Protein AF-A0A523SVN2-F1 (afdb_monomer)

Mean predicted aligned error: 8.27 Å

Foldseek 3Di:
DFDPDKDAQDKDKDKDFADPPAFQVNPPDFDAPPVVPHTWDKDWPDDDGRGMTIIITGDRIDPGPDPDD

Secondary structure (DSSP, 8-state):
----SPEEEEEEEEEEE--TTS-TT-TT---B-TTSSSBPPEEEEEEETTTEEEEEEEEEEE-TT----

Structure (mmCIF, N/CA/C/O backbone):
data_AF-A0A523SVN2-F1
#
_entry.id   AF-A0A523SVN2-F1
#
loop_
_atom_site.group_PDB
_atom_site.id
_atom_site.type_symbol
_atom_site.label_atom_id
_atom_site.label_alt_id
_atom_site.label_comp_id
_atom_site.label_asym_id
_atom_site.label_entity_id
_atom_site.label_seq_id
_atom_site.pdbx_PDB_ins_code
_atom_site.Cartn_x
_atom_site.Cartn_y
_atom_site.Cartn_z
_atom_site.occupancy
_atom_site.B_iso_or_equiv
_atom_site.auth_seq_id
_atom_site.auth_comp_id
_atom_site.auth_asym_id
_atom_site.auth_atom_id
_atom_site.pdbx_PDB_model_num
ATOM 1 N N . MET A 1 1 ? 0.145 -21.095 17.768 1.00 38.47 1 MET A N 1
ATOM 2 C CA . MET A 1 1 ? -0.296 -20.367 18.975 1.00 38.47 1 MET A CA 1
ATOM 3 C C . MET A 1 1 ? -1.248 -19.297 18.489 1.00 38.47 1 MET A C 1
ATOM 5 O O . MET A 1 1 ? -0.821 -18.460 17.708 1.00 38.47 1 MET A O 1
ATOM 9 N N . ASN A 1 2 ? -2.527 -19.396 18.844 1.00 36.38 2 ASN A N 1
ATOM 10 C CA . ASN A 1 2 ? -3.528 -18.415 18.428 1.00 36.38 2 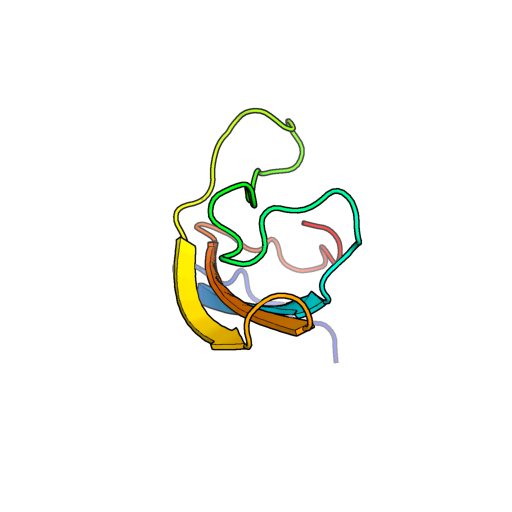ASN A CA 1
ATOM 11 C C . ASN A 1 2 ? -3.322 -17.149 19.260 1.00 36.38 2 ASN A C 1
ATOM 13 O O . ASN A 1 2 ? -3.188 -17.244 20.480 1.00 36.38 2 ASN A O 1
ATOM 17 N N . ASN A 1 3 ? -3.262 -15.988 18.613 1.00 41.59 3 ASN A N 1
ATOM 18 C CA . ASN A 1 3 ? -3.204 -14.715 19.318 1.00 41.59 3 ASN A CA 1
ATOM 19 C C . ASN A 1 3 ? -4.552 -14.493 20.028 1.00 41.59 3 ASN A C 1
ATOM 21 O O . ASN A 1 3 ? -5.573 -14.287 19.376 1.00 41.59 3 ASN A O 1
ATOM 25 N N . THR A 1 4 ? -4.576 -14.614 21.356 1.00 46.94 4 THR A N 1
ATOM 26 C CA . THR A 1 4 ? -5.789 -14.491 22.187 1.00 46.94 4 THR A CA 1
ATOM 27 C C . THR A 1 4 ? -6.050 -13.061 22.661 1.00 46.94 4 THR A C 1
ATOM 29 O O . THR A 1 4 ? -6.961 -12.847 23.457 1.00 46.94 4 THR A O 1
ATOM 32 N N . ALA A 1 5 ? -5.243 -12.089 22.228 1.00 55.16 5 ALA A N 1
ATOM 33 C CA . ALA A 1 5 ? -5.353 -10.696 22.636 1.00 55.16 5 ALA A CA 1
ATOM 34 C C . ALA A 1 5 ? -5.770 -9.819 21.450 1.00 55.16 5 ALA A C 1
ATOM 36 O O . ALA A 1 5 ? -5.115 -9.832 20.407 1.00 55.16 5 ALA A O 1
ATOM 37 N N . THR A 1 6 ? -6.841 -9.044 21.631 1.00 56.06 6 THR A N 1
ATOM 38 C CA . THR A 1 6 ? -7.205 -7.946 20.729 1.00 56.06 6 THR A CA 1
ATOM 39 C C . THR A 1 6 ? -6.045 -6.961 20.671 1.00 56.06 6 THR A C 1
ATOM 41 O O . THR A 1 6 ? -5.642 -6.420 21.703 1.00 56.06 6 THR A O 1
ATOM 44 N N . LEU A 1 7 ? -5.501 -6.739 19.477 1.00 59.53 7 LEU A N 1
ATOM 45 C CA . LEU A 1 7 ? -4.458 -5.742 19.275 1.00 59.53 7 LEU A CA 1
ATOM 46 C C . LEU A 1 7 ? -5.127 -4.409 18.938 1.00 59.53 7 LEU A C 1
ATOM 48 O O . LEU A 1 7 ? -5.886 -4.314 17.973 1.00 59.53 7 LEU A O 1
ATOM 52 N N . ILE A 1 8 ? -4.862 -3.409 19.773 1.00 57.78 8 ILE A N 1
ATOM 53 C CA . ILE A 1 8 ? -5.289 -2.016 19.610 1.00 57.78 8 ILE A CA 1
ATOM 54 C C . ILE A 1 8 ? -4.090 -1.187 19.138 1.00 57.78 8 ILE A C 1
ATOM 56 O O . ILE A 1 8 ? -2.978 -1.402 19.621 1.00 57.78 8 ILE A O 1
ATOM 60 N N . ASP A 1 9 ? -4.309 -0.268 18.192 1.00 61.12 9 ASP A N 1
ATOM 61 C CA . ASP A 1 9 ? -3.274 0.614 17.615 1.00 61.12 9 ASP A CA 1
ATOM 62 C C . ASP A 1 9 ? -2.048 -0.119 17.029 1.00 61.12 9 ASP A C 1
ATOM 64 O O . ASP A 1 9 ? -0.909 0.349 17.122 1.00 61.12 9 ASP A O 1
ATOM 68 N N . TYR A 1 10 ? -2.265 -1.279 16.405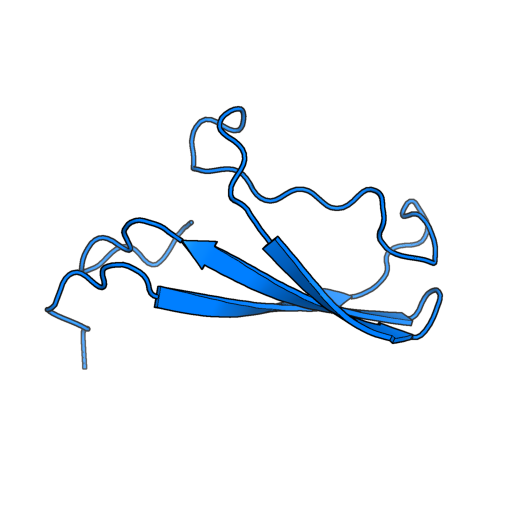 1.00 71.44 10 TYR A N 1
ATOM 69 C CA . TYR A 1 10 ? -1.181 -2.054 15.808 1.00 71.44 10 TYR A CA 1
ATOM 70 C C . TYR A 1 10 ? -0.953 -1.670 14.342 1.00 71.44 10 TYR A C 1
ATOM 72 O O . TYR A 1 10 ? -1.890 -1.385 13.596 1.00 71.44 10 TYR A O 1
ATOM 80 N N . GLN A 1 11 ? 0.313 -1.664 13.930 1.00 79.56 11 GLN A N 1
ATOM 81 C CA . GLN A 1 11 ? 0.719 -1.374 12.557 1.00 79.56 11 GLN A CA 1
ATOM 82 C C . GLN A 1 11 ? 1.089 -2.687 11.877 1.00 79.56 11 GLN A C 1
ATOM 84 O O . GLN A 1 11 ? 1.901 -3.449 12.405 1.00 79.56 11 GLN A O 1
ATOM 89 N N . ILE A 1 12 ? 0.496 -2.951 10.716 1.00 85.25 12 ILE A N 1
ATOM 90 C CA . ILE A 1 12 ? 0.818 -4.128 9.905 1.00 85.25 12 ILE A CA 1
ATOM 91 C C . ILE A 1 12 ? 1.583 -3.660 8.672 1.00 85.25 12 ILE A C 1
ATOM 93 O O . ILE A 1 12 ? 1.100 -2.794 7.944 1.00 85.25 12 ILE A O 1
ATOM 97 N N . GLY A 1 13 ? 2.762 -4.241 8.449 1.00 89.81 13 GLY A N 1
ATOM 98 C CA . GLY A 1 13 ? 3.511 -4.079 7.208 1.00 89.81 13 GLY A CA 1
ATOM 99 C C . GLY A 1 13 ? 2.967 -5.028 6.146 1.00 89.81 13 GLY A C 1
ATOM 100 O O . GLY A 1 13 ? 2.961 -6.245 6.342 1.00 89.81 13 GLY A O 1
ATOM 101 N N . VAL A 1 14 ? 2.507 -4.475 5.031 1.00 92.75 14 VAL A N 1
ATOM 102 C CA . VAL A 1 14 ? 1.962 -5.210 3.890 1.00 92.75 14 VAL A CA 1
ATOM 103 C C . VAL A 1 14 ? 2.872 -4.976 2.691 1.00 92.75 14 VAL A C 1
ATOM 105 O O . VAL A 1 14 ? 3.111 -3.834 2.299 1.00 92.75 14 VAL A O 1
ATOM 108 N N . LYS A 1 15 ? 3.373 -6.065 2.101 1.00 95.50 15 LYS A N 1
ATOM 109 C CA . LYS A 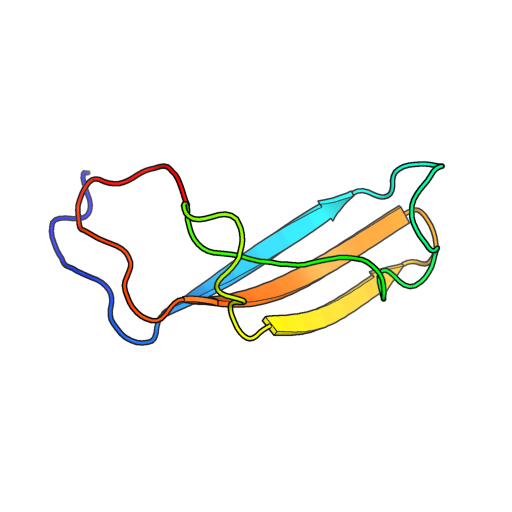1 15 ? 4.066 -6.019 0.812 1.00 95.50 15 LYS A CA 1
ATOM 110 C C . LYS A 1 15 ? 3.034 -6.105 -0.303 1.00 95.50 15 LYS A C 1
ATOM 112 O O . LYS A 1 15 ? 2.258 -7.057 -0.342 1.00 95.50 15 LYS A O 1
ATOM 117 N N . VAL A 1 16 ? 3.052 -5.126 -1.196 1.00 96.12 16 VAL A N 1
ATOM 118 C CA . VAL A 1 16 ? 2.203 -5.074 -2.386 1.00 96.12 16 VAL A CA 1
ATOM 119 C C . VAL A 1 16 ? 3.101 -5.240 -3.603 1.00 96.12 16 VAL A C 1
ATOM 121 O O . VAL A 1 16 ? 3.975 -4.409 -3.841 1.00 96.12 16 VAL A O 1
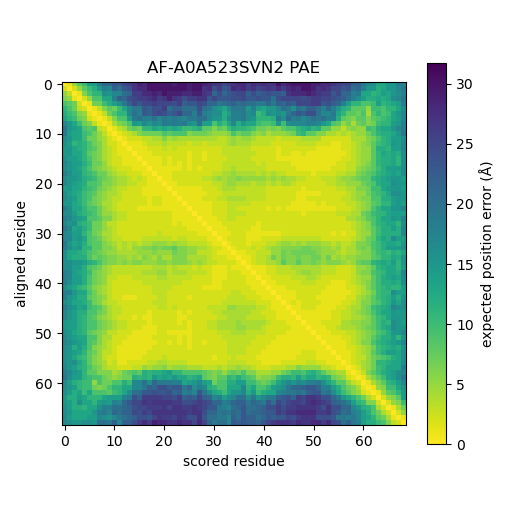ATOM 124 N N . ASP A 1 17 ? 2.916 -6.325 -4.349 1.00 97.69 17 ASP A N 1
ATOM 125 C CA . ASP A 1 17 ? 3.608 -6.533 -5.622 1.00 97.69 17 ASP A CA 1
ATOM 126 C C . ASP A 1 17 ? 2.900 -5.745 -6.733 1.00 97.69 17 ASP A C 1
ATOM 128 O O . ASP A 1 17 ? 1.675 -5.618 -6.733 1.00 97.69 17 ASP A O 1
ATOM 132 N N . TYR A 1 18 ? 3.671 -5.201 -7.672 1.00 97.50 18 TYR A N 1
ATOM 133 C CA . TYR A 1 18 ? 3.131 -4.460 -8.805 1.00 97.50 18 TYR A CA 1
ATOM 134 C C . TYR A 1 18 ? 2.331 -5.367 -9.746 1.00 97.50 18 TYR A C 1
ATOM 136 O O . TYR A 1 18 ? 2.729 -6.491 -10.062 1.00 97.50 18 TYR A O 1
ATOM 144 N N . PHE A 1 19 ? 1.231 -4.827 -10.259 1.00 96.50 19 PHE A N 1
ATOM 145 C CA . PHE A 1 19 ? 0.431 -5.418 -11.321 1.00 96.50 19 PHE A CA 1
ATOM 146 C C . PHE A 1 19 ? 0.332 -4.424 -12.492 1.00 96.50 19 PHE A C 1
ATOM 148 O O . PHE A 1 19 ? 0.245 -3.225 -12.228 1.00 96.50 19 PHE A O 1
ATOM 155 N N . PRO A 1 20 ? 0.357 -4.862 -13.770 1.00 95.19 20 PRO A N 1
ATOM 156 C CA . PRO A 1 20 ? 0.462 -3.956 -14.925 1.00 95.19 20 PRO A CA 1
ATOM 157 C C . PRO A 1 20 ? -0.590 -2.838 -14.999 1.00 95.19 20 PRO A C 1
ATOM 159 O O . PRO A 1 20 ? -0.337 -1.789 -15.584 1.00 95.19 20 PRO A O 1
ATOM 162 N N . GLU A 1 21 ? -1.764 -3.055 -14.416 1.00 96.56 21 GLU A N 1
ATOM 163 C CA . GLU A 1 21 ? -2.878 -2.111 -14.367 1.00 96.56 21 GLU A CA 1
ATOM 164 C C . GLU A 1 21 ? -2.784 -1.093 -13.214 1.00 96.56 21 GLU A C 1
ATOM 166 O O . GLU A 1 21 ? -3.612 -0.186 -13.152 1.00 96.56 21 GLU A O 1
ATOM 171 N N . MET A 1 22 ? -1.794 -1.218 -12.324 1.00 96.69 22 MET A N 1
ATOM 172 C CA . MET A 1 22 ? -1.541 -0.280 -11.224 1.00 96.69 22 MET A CA 1
ATOM 173 C C . MET A 1 22 ? -0.727 0.931 -11.681 1.00 96.69 22 MET A C 1
ATOM 175 O O . MET A 1 22 ? 0.062 0.864 -12.634 1.00 96.69 22 MET A O 1
ATOM 179 N N . GLN A 1 23 ? -0.836 2.027 -10.933 1.00 97.25 23 GLN A N 1
ATOM 180 C CA . GLN A 1 23 ? 0.097 3.139 -11.065 1.00 97.25 23 GLN A CA 1
ATOM 181 C C . GLN A 1 23 ? 1.5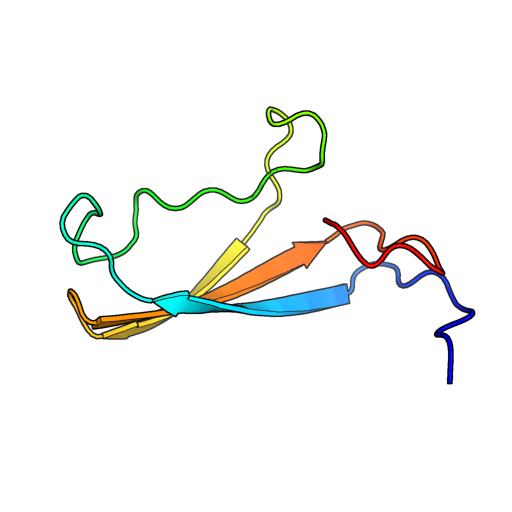02 2.735 -10.573 1.00 97.25 23 GLN A C 1
ATOM 183 O O . GLN A 1 23 ? 1.637 2.118 -9.514 1.00 97.25 23 GLN A O 1
ATOM 188 N N . PRO A 1 24 ? 2.582 3.063 -11.315 1.00 96.75 24 PRO A N 1
ATOM 189 C CA . PRO A 1 24 ? 3.943 2.647 -10.960 1.00 96.75 24 PRO A CA 1
ATOM 190 C C . PRO A 1 24 ? 4.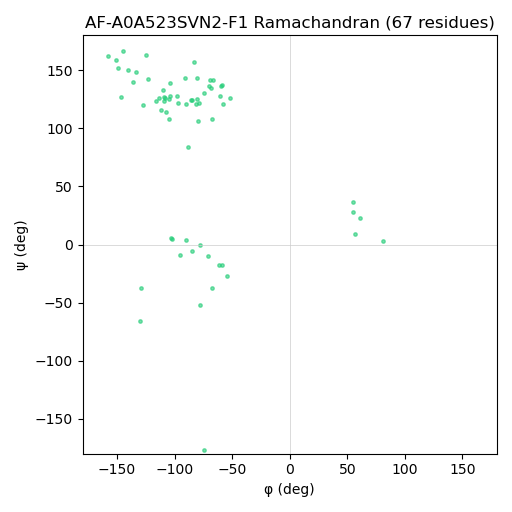463 3.159 -9.609 1.00 96.75 24 PRO A C 1
ATOM 192 O O . PRO A 1 24 ? 5.465 2.637 -9.121 1.00 96.75 24 PRO A O 1
ATOM 195 N N . ASP A 1 25 ? 3.839 4.193 -9.045 1.00 97.00 25 ASP A N 1
ATOM 196 C CA . ASP A 1 25 ? 4.157 4.804 -7.751 1.00 97.00 25 ASP A CA 1
ATOM 197 C C . ASP A 1 25 ? 3.195 4.389 -6.623 1.00 97.00 25 ASP A C 1
ATOM 199 O O . ASP A 1 25 ? 3.348 4.857 -5.495 1.00 97.00 25 ASP A O 1
ATOM 203 N N . PHE A 1 26 ? 2.265 3.465 -6.900 1.00 97.25 26 PHE A N 1
ATOM 204 C CA . PHE A 1 26 ? 1.326 2.891 -5.934 1.00 97.25 26 PHE A CA 1
ATOM 205 C C . PHE A 1 26 ? 0.385 3.926 -5.280 1.00 97.25 26 PHE A C 1
ATOM 207 O O . PHE A 1 26 ? -0.147 3.680 -4.195 1.00 97.25 26 PHE A O 1
ATOM 214 N N . ASP A 1 27 ? 0.150 5.086 -5.908 1.00 95.69 27 ASP A N 1
ATOM 215 C CA . ASP A 1 27 ? -0.746 6.129 -5.378 1.00 95.69 27 ASP A CA 1
ATOM 216 C C . ASP A 1 27 ? -2.245 5.754 -5.439 1.00 95.69 27 ASP A C 1
ATOM 218 O O . ASP A 1 27 ? -3.105 6.411 -4.833 1.00 95.69 27 ASP A O 1
ATOM 222 N N . ASP A 1 28 ? -2.557 4.662 -6.133 1.00 95.81 28 ASP A N 1
ATOM 223 C CA . ASP A 1 28 ? -3.882 4.111 -6.383 1.00 95.81 28 ASP A CA 1
ATOM 224 C C . ASP A 1 28 ? -4.286 3.003 -5.396 1.00 95.81 28 ASP A C 1
ATOM 226 O O . ASP A 1 28 ? -5.465 2.646 -5.340 1.00 95.81 28 ASP A O 1
ATOM 230 N N . ILE A 1 29 ? -3.369 2.514 -4.550 1.00 94.81 29 ILE A N 1
ATOM 231 C CA . ILE A 1 29 ? -3.681 1.483 -3.546 1.00 94.81 29 ILE A CA 1
ATOM 232 C C . ILE A 1 29 ? -4.589 2.031 -2.442 1.00 94.81 29 ILE A C 1
ATOM 234 O O . ILE A 1 29 ? -4.424 3.161 -1.980 1.00 94.81 29 ILE A O 1
ATOM 238 N N . ARG A 1 30 ? -5.545 1.231 -1.965 1.00 93.88 30 ARG A N 1
ATOM 239 C CA . ARG A 1 30 ? -6.432 1.594 -0.849 1.00 93.88 30 ARG A CA 1
ATOM 240 C C . ARG A 1 30 ? -6.565 0.421 0.111 1.00 93.88 30 ARG A C 1
ATOM 242 O O . ARG A 1 30 ? -6.693 -0.719 -0.319 1.00 93.88 30 ARG A O 1
ATOM 249 N N . PHE A 1 31 ? -6.571 0.729 1.404 1.00 91.19 31 PHE A N 1
ATOM 250 C CA . PHE A 1 31 ? -6.907 -0.219 2.460 1.00 91.19 31 PHE A CA 1
ATOM 251 C C . PHE A 1 31 ? -8.256 0.186 3.038 1.00 91.19 31 PHE A C 1
ATOM 253 O O . PHE A 1 31 ? -8.452 1.346 3.419 1.00 91.19 31 PHE A O 1
ATOM 260 N N . THR A 1 32 ? -9.181 -0.759 3.083 1.00 90.88 32 THR A N 1
ATOM 261 C CA . THR A 1 32 ? -10.496 -0.606 3.702 1.00 90.88 32 THR A CA 1
ATOM 262 C C . THR A 1 32 ? -10.685 -1.710 4.725 1.00 90.88 32 THR A C 1
ATOM 264 O O . THR A 1 32 ? -9.945 -2.691 4.722 1.00 90.88 32 THR A O 1
ATOM 267 N N . VAL A 1 33 ? -11.656 -1.538 5.612 1.00 83.00 33 VAL A N 1
ATOM 268 C CA . VAL A 1 33 ? -12.195 -2.675 6.368 1.00 83.00 33 VAL A CA 1
ATOM 269 C C . VAL A 1 33 ? -13.086 -3.530 5.450 1.00 83.00 33 VAL A C 1
ATOM 271 O O . VAL A 1 33 ? -13.233 -3.240 4.256 1.00 83.00 33 VAL A O 1
ATOM 274 N N . ASP A 1 34 ? -13.694 -4.563 6.020 1.00 82.88 34 ASP A N 1
ATOM 275 C CA . ASP A 1 34 ? -14.556 -5.545 5.354 1.00 82.88 34 ASP A CA 1
ATOM 276 C C . ASP A 1 34 ? -15.795 -4.954 4.655 1.00 82.88 34 ASP A C 1
ATOM 278 O O . ASP A 1 34 ? -16.389 -5.598 3.794 1.00 82.88 34 ASP A O 1
ATOM 282 N N . ASP A 1 35 ? -16.181 -3.723 4.993 1.00 85.38 35 ASP A N 1
ATOM 283 C CA . ASP A 1 35 ? -17.274 -2.991 4.347 1.00 85.38 35 ASP A CA 1
ATOM 284 C C . ASP A 1 35 ? -16.902 -2.371 2.985 1.00 85.38 35 ASP A C 1
ATOM 286 O O . ASP A 1 35 ? -17.741 -1.696 2.384 1.00 85.38 35 ASP A O 1
ATOM 290 N N . GLU A 1 36 ? -15.652 -2.540 2.532 1.00 82.88 36 GLU A N 1
ATOM 291 C CA . GLU A 1 36 ? -15.084 -2.018 1.276 1.00 82.88 36 GLU A CA 1
ATOM 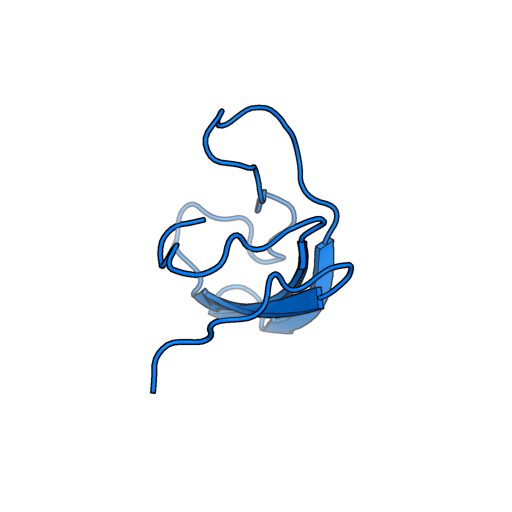292 C C . GLU A 1 36 ? -15.167 -0.483 1.111 1.00 82.88 36 GLU A C 1
ATOM 294 O O . GLU A 1 36 ? -14.871 0.064 0.046 1.00 82.88 36 GLU A O 1
ATOM 299 N N . THR A 1 37 ? -15.559 0.250 2.155 1.00 88.62 37 THR A N 1
ATOM 300 C CA . THR A 1 37 ? -15.891 1.682 2.078 1.00 88.62 37 THR A CA 1
ATOM 301 C C . THR A 1 37 ? -15.169 2.511 3.130 1.00 88.62 37 THR A C 1
ATOM 303 O O . THR A 1 37 ? -14.722 3.627 2.844 1.00 88.62 37 THR A O 1
ATOM 306 N N . THR A 1 38 ? -14.998 1.985 4.339 1.00 87.69 38 THR A N 1
ATOM 307 C CA . THR A 1 38 ? -14.308 2.659 5.432 1.00 87.69 38 THR A CA 1
ATOM 308 C C . THR A 1 38 ? -12.802 2.520 5.248 1.00 87.69 38 THR A C 1
ATOM 310 O O . THR A 1 38 ? -12.216 1.459 5.458 1.00 87.69 38 THR A O 1
ATOM 313 N N . SER A 1 39 ? -12.163 3.623 4.854 1.00 90.62 39 SER A N 1
ATOM 314 C CA . SER A 1 39 ? -10.721 3.680 4.610 1.00 90.62 39 SER A CA 1
ATOM 315 C C . SER A 1 39 ? -9.897 3.580 5.897 1.00 90.62 39 SER A C 1
ATOM 317 O O . SER A 1 39 ? -10.178 4.256 6.890 1.00 90.62 39 SER A O 1
ATOM 319 N N . ILE A 1 40 ? -8.832 2.779 5.846 1.00 89.00 40 ILE A N 1
ATOM 320 C CA . ILE A 1 40 ? -7.840 2.644 6.909 1.00 89.00 40 ILE A CA 1
ATOM 321 C C . ILE A 1 40 ? -6.631 3.535 6.577 1.00 89.00 40 ILE A C 1
ATOM 323 O O . ILE A 1 40 ? -6.068 3.416 5.486 1.00 89.00 40 ILE A O 1
ATOM 327 N N . PRO A 1 41 ? -6.188 4.415 7.496 1.00 91.06 41 PRO A N 1
ATOM 328 C CA . PRO A 1 41 ? -4.982 5.208 7.293 1.00 91.06 41 PRO A CA 1
ATOM 329 C C . PRO A 1 41 ? -3.744 4.328 7.088 1.00 91.06 41 PRO A C 1
ATOM 331 O O . PRO A 1 41 ? -3.515 3.377 7.839 1.00 91.06 41 PRO A O 1
ATOM 334 N N . TYR A 1 42 ? -2.913 4.688 6.116 1.00 93.19 42 TYR A N 1
ATOM 335 C CA . TYR A 1 42 ? -1.668 3.993 5.802 1.00 93.19 42 TYR A CA 1
ATOM 336 C C . TYR A 1 42 ? -0.583 4.980 5.356 1.00 93.19 42 TYR A C 1
ATOM 338 O O . TYR A 1 42 ? -0.873 6.141 5.054 1.00 93.19 42 TYR A O 1
ATOM 346 N N . TRP A 1 43 ? 0.666 4.523 5.306 1.00 94.75 43 TRP A N 1
ATOM 347 C CA . TRP A 1 43 ? 1.757 5.223 4.626 1.00 94.75 43 TRP A CA 1
ATOM 348 C C . TRP A 1 43 ? 2.660 4.227 3.902 1.00 94.75 43 TRP A C 1
ATOM 350 O O . TRP A 1 43 ? 2.805 3.083 4.331 1.00 94.75 43 TRP A O 1
ATOM 360 N N . LEU A 1 44 ? 3.268 4.672 2.802 1.00 95.56 44 LEU A N 1
ATOM 361 C CA . LEU A 1 44 ? 4.322 3.923 2.126 1.00 95.56 44 LEU A CA 1
ATOM 362 C C . LEU A 1 44 ? 5.640 4.146 2.871 1.00 95.56 44 LEU A C 1
ATOM 364 O O . LEU A 1 44 ? 6.043 5.289 3.086 1.00 95.56 44 LEU A O 1
ATOM 368 N N . GLU A 1 45 ? 6.292 3.064 3.283 1.00 95.94 45 GLU A N 1
ATOM 369 C CA . GLU A 1 45 ? 7.658 3.105 3.811 1.00 95.94 45 GLU A CA 1
ATOM 370 C C . GLU A 1 45 ? 8.666 3.229 2.673 1.00 95.94 45 GLU A C 1
ATOM 372 O O . GLU A 1 45 ? 9.491 4.141 2.664 1.00 95.94 45 GLU A O 1
ATOM 377 N N . GLU A 1 46 ? 8.559 2.336 1.693 1.00 96.75 46 GLU A N 1
ATOM 378 C CA . GLU A 1 46 ? 9.387 2.320 0.496 1.00 96.75 46 GLU A CA 1
ATOM 379 C C . GLU A 1 46 ? 8.622 1.723 -0.684 1.00 96.75 46 GLU A C 1
ATOM 381 O O . GLU A 1 46 ? 7.649 0.983 -0.514 1.00 96.75 46 GLU A O 1
ATOM 386 N N . TYR A 1 47 ? 9.072 2.047 -1.893 1.00 97.50 47 TYR A N 1
ATOM 387 C CA . TYR A 1 47 ? 8.633 1.375 -3.106 1.00 97.50 47 TYR A CA 1
ATOM 388 C C . TYR A 1 47 ? 9.743 1.371 -4.154 1.00 97.50 47 TYR A C 1
ATOM 390 O O . TYR A 1 47 ? 10.584 2.270 -4.215 1.00 97.50 47 TYR A O 1
ATOM 398 N N . THR A 1 48 ? 9.705 0.357 -5.010 1.00 97.94 48 THR A N 1
ATOM 399 C CA . THR A 1 48 ? 10.436 0.313 -6.271 1.00 97.94 48 THR A CA 1
ATOM 400 C C . THR A 1 48 ? 9.421 0.450 -7.398 1.00 97.94 48 THR A C 1
ATOM 402 O O . THR A 1 48 ? 8.461 -0.318 -7.472 1.00 97.94 48 THR A O 1
ATOM 405 N N . THR A 1 49 ? 9.616 1.449 -8.262 1.00 97.31 49 THR A N 1
ATOM 406 C CA . THR A 1 49 ? 8.685 1.778 -9.349 1.00 97.31 49 THR A CA 1
ATOM 407 C C . THR A 1 49 ? 8.360 0.555 -10.202 1.00 97.31 49 THR A C 1
ATOM 409 O O . THR A 1 49 ? 9.272 -0.082 -10.726 1.00 97.31 49 THR A O 1
ATOM 412 N N . ALA A 1 50 ? 7.065 0.271 -10.369 1.00 96.12 50 ALA A N 1
ATOM 413 C CA . ALA A 1 50 ? 6.560 -0.874 -11.133 1.00 96.12 50 ALA A CA 1
ATOM 414 C C . ALA A 1 50 ? 7.114 -2.254 -10.700 1.00 96.12 50 ALA A C 1
ATOM 416 O O . ALA A 1 50 ? 7.194 -3.171 -11.517 1.00 96.12 50 ALA A O 1
ATOM 417 N N . ASP A 1 51 ? 7.500 -2.408 -9.427 1.00 97.94 51 ASP A N 1
ATOM 418 C CA . ASP A 1 51 ? 7.983 -3.679 -8.869 1.00 97.94 51 ASP A CA 1
ATOM 419 C C . ASP A 1 51 ? 7.272 -4.035 -7.556 1.00 97.94 51 ASP A C 1
ATOM 421 O O . ASP A 1 51 ? 6.496 -4.988 -7.515 1.00 97.94 51 ASP A O 1
ATOM 425 N N . HIS A 1 52 ? 7.467 -3.256 -6.488 1.00 97.50 52 HIS A N 1
ATOM 426 C CA . HIS A 1 52 ? 6.795 -3.502 -5.208 1.00 97.50 52 HIS A CA 1
ATOM 427 C C . HIS A 1 52 ? 6.724 -2.255 -4.321 1.00 97.50 52 HIS A C 1
ATOM 429 O O . HIS A 1 52 ? 7.513 -1.324 -4.482 1.00 97.50 52 HIS A O 1
ATOM 435 N N . ALA A 1 53 ? 5.832 -2.285 -3.331 1.00 97.56 53 ALA A N 1
ATOM 436 C CA . ALA A 1 53 ? 5.748 -1.310 -2.251 1.00 97.56 53 ALA A CA 1
ATOM 437 C C . ALA A 1 53 ? 5.603 -1.990 -0.884 1.00 97.56 53 ALA A C 1
ATOM 439 O O . ALA A 1 53 ? 4.985 -3.050 -0.761 1.00 97.56 53 ALA A O 1
ATOM 440 N N . ILE A 1 54 ? 6.149 -1.353 0.151 1.00 97.06 54 ILE A N 1
ATOM 441 C CA . ILE A 1 54 ? 5.921 -1.699 1.554 1.00 97.06 54 ILE A CA 1
ATOM 442 C C . ILE A 1 54 ? 5.025 -0.622 2.160 1.00 97.06 54 ILE A C 1
ATOM 444 O O . ILE A 1 54 ? 5.420 0.539 2.283 1.00 97.06 54 ILE A O 1
ATOM 448 N N . ALA A 1 55 ? 3.806 -1.008 2.529 1.00 95.62 55 ALA A N 1
ATOM 449 C CA . ALA A 1 55 ? 2.824 -0.128 3.144 1.00 95.62 55 ALA A CA 1
ATOM 450 C C . ALA A 1 55 ? 2.610 -0.509 4.608 1.00 95.62 55 ALA A C 1
ATOM 452 O O . ALA A 1 55 ? 2.383 -1.675 4.930 1.00 95.62 55 ALA A O 1
ATOM 453 N N . TRP A 1 56 ? 2.618 0.478 5.494 1.00 93.94 56 TRP A N 1
ATOM 454 C CA . TRP A 1 56 ? 2.194 0.299 6.876 1.00 93.94 56 TRP A CA 1
ATOM 455 C C . TRP A 1 56 ? 0.752 0.743 7.034 1.00 93.94 56 TRP A C 1
ATOM 457 O O . TRP A 1 56 ? 0.416 1.897 6.772 1.00 93.94 56 TRP A O 1
ATOM 467 N N . VAL A 1 57 ? -0.091 -0.174 7.493 1.00 90.50 57 VAL A N 1
ATOM 468 C CA . VAL A 1 57 ? -1.524 0.049 7.682 1.00 90.50 57 VAL A CA 1
ATOM 469 C C . VAL A 1 57 ? -1.809 0.207 9.170 1.00 90.50 57 VAL A C 1
ATOM 471 O O . VAL A 1 57 ? -1.458 -0.660 9.976 1.00 90.50 57 VAL A O 1
ATOM 474 N N . LYS A 1 58 ? -2.446 1.318 9.553 1.00 86.12 58 LYS A N 1
ATOM 475 C CA . LYS A 1 58 ? -2.812 1.605 10.943 1.00 86.12 58 LYS A CA 1
ATOM 476 C C . LYS A 1 58 ? -4.182 1.009 11.253 1.00 86.12 58 LYS A C 1
ATOM 478 O O . LYS A 1 58 ? -5.199 1.698 11.179 1.00 86.12 58 LYS A O 1
ATOM 483 N N . VAL A 1 59 ? -4.202 -0.272 11.604 1.00 76.81 59 VAL A N 1
ATOM 484 C CA . VAL A 1 59 ? -5.449 -0.983 11.895 1.00 76.81 59 VAL A CA 1
ATOM 485 C C . VAL A 1 59 ? -5.924 -0.623 13.312 1.00 76.81 59 VAL A C 1
ATOM 487 O O . VAL A 1 59 ? -5.186 -0.843 14.276 1.00 76.81 59 VAL A O 1
ATOM 490 N N . PRO A 1 60 ? -7.140 -0.064 13.475 1.00 67.81 60 PRO A N 1
ATOM 491 C CA . PRO A 1 60 ? -7.622 0.379 14.782 1.00 67.81 60 PRO A CA 1
ATOM 492 C C . PRO A 1 60 ? -7.861 -0.792 15.747 1.00 67.81 60 PRO A C 1
ATOM 494 O O . PRO A 1 60 ? -7.584 -0.668 16.941 1.00 67.81 60 PRO A O 1
ATOM 497 N N . ILE A 1 61 ? -8.361 -1.925 15.241 1.00 65.38 61 ILE A N 1
ATOM 498 C CA . ILE A 1 61 ? -8.640 -3.144 16.007 1.00 65.38 61 ILE A CA 1
ATOM 499 C C . ILE A 1 61 ? -8.373 -4.350 15.106 1.00 65.38 61 ILE A C 1
ATOM 501 O O . ILE A 1 61 ? -8.958 -4.442 14.033 1.00 65.38 61 ILE A O 1
ATOM 505 N N . ILE A 1 62 ? -7.552 -5.296 15.562 1.00 63.19 62 ILE A N 1
ATOM 506 C CA . ILE A 1 62 ? -7.514 -6.651 14.992 1.00 63.19 62 ILE A CA 1
ATOM 507 C C . ILE A 1 62 ? -8.236 -7.566 15.989 1.00 63.19 62 ILE A C 1
ATOM 509 O O . ILE A 1 62 ? -7.703 -7.790 17.089 1.00 63.19 62 ILE A O 1
ATOM 513 N N . PRO A 1 63 ? -9.452 -8.055 15.676 1.00 56.59 63 PRO A N 1
ATOM 514 C CA . PRO A 1 63 ? -10.159 -8.987 16.542 1.00 56.59 63 PRO A CA 1
ATOM 515 C C . PRO A 1 63 ? -9.325 -10.254 16.750 1.00 56.59 63 PRO A C 1
ATOM 517 O O . PRO A 1 63 ? -8.726 -10.793 15.819 1.00 56.59 63 PRO A O 1
ATOM 520 N N . ALA A 1 64 ? -9.271 -10.755 17.985 1.00 49.47 64 ALA A N 1
ATOM 521 C CA . ALA A 1 64 ? -8.620 -12.031 18.245 1.00 49.47 64 ALA A CA 1
ATOM 522 C C . ALA A 1 64 ? -9.336 -13.142 17.455 1.00 49.47 64 ALA A C 1
ATOM 524 O O . ALA A 1 64 ? -10.544 -13.314 17.591 1.00 49.47 64 ALA A O 1
ATOM 525 N N . GLN A 1 65 ? -8.562 -13.923 16.697 1.00 53.41 65 GLN A N 1
ATOM 526 C CA . GLN A 1 65 ? -8.994 -15.019 15.812 1.00 53.41 65 GLN A CA 1
ATOM 527 C C . GLN A 1 65 ? -9.518 -14.647 14.423 1.00 53.41 65 GLN A C 1
ATOM 529 O O . GLN A 1 65 ? -9.829 -15.571 13.670 1.00 53.41 65 GLN A O 1
ATOM 534 N N . ASP A 1 66 ? -9.515 -13.371 14.035 1.00 48.16 66 ASP A N 1
ATOM 535 C CA . ASP A 1 66 ? -9.699 -13.037 12.623 1.00 48.16 66 ASP A CA 1
ATOM 536 C C . ASP A 1 66 ? -8.368 -13.109 11.876 1.00 48.16 66 ASP A C 1
ATOM 538 O O . ASP A 1 66 ? -7.362 -12.515 12.265 1.00 48.16 66 ASP A O 1
ATOM 542 N N . THR A 1 67 ? -8.357 -13.913 10.817 1.00 50.84 67 THR A N 1
ATOM 543 C CA . THR A 1 67 ? -7.231 -14.028 9.871 1.00 50.84 67 THR A CA 1
ATOM 544 C C . THR A 1 67 ? -7.511 -13.287 8.568 1.00 50.84 67 THR A C 1
ATOM 546 O O . THR A 1 67 ? -6.694 -13.344 7.652 1.00 50.84 67 THR A O 1
ATOM 549 N N . THR A 1 68 ? -8.633 -12.571 8.505 1.00 42.59 68 THR A N 1
ATOM 550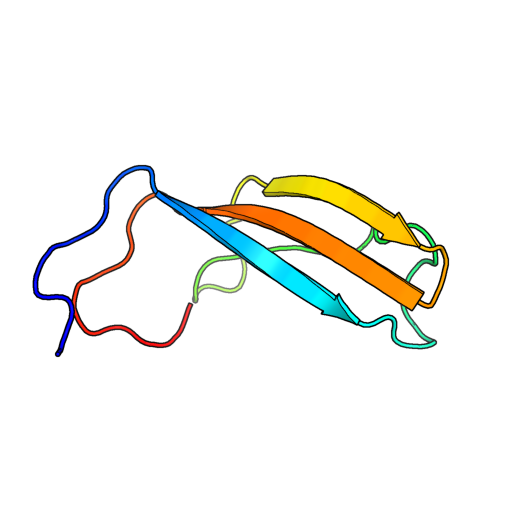 C CA . THR A 1 68 ? -9.075 -11.841 7.322 1.00 42.59 68 THR A CA 1
ATOM 551 C C . THR A 1 68 ? -9.349 -10.403 7.738 1.00 42.59 68 THR A C 1
ATOM 553 O O . THR A 1 68 ? -10.144 -10.169 8.645 1.00 42.59 68 THR A O 1
ATOM 556 N N . ILE A 1 69 ? -8.619 -9.477 7.119 1.00 53.69 69 ILE A N 1
ATOM 557 C CA . ILE A 1 69 ? -8.902 -8.038 7.115 1.00 53.69 69 ILE A CA 1
ATOM 558 C C . ILE A 1 69 ? -9.637 -7.688 5.830 1.00 53.69 69 ILE A C 1
ATOM 560 O O . ILE A 1 69 ? -9.356 -8.370 4.815 1.0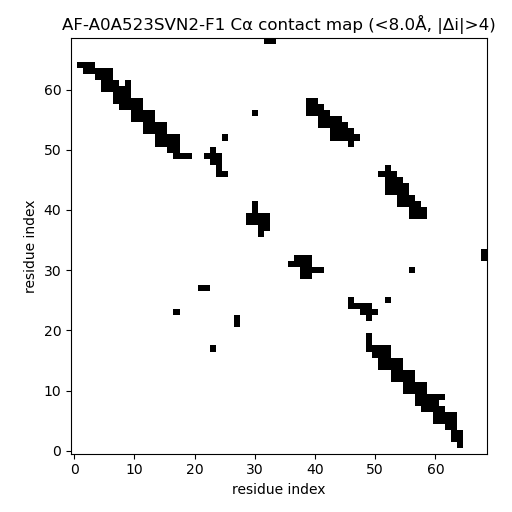0 53.69 69 ILE A O 1
#

Nearest PDB structures (foldseek):
  8pz3-assembly1_A  TM=5.272E-01  e=2.581E+00  Burkholderia pseudomallei
  8j07-assembly1_n8  TM=3.106E-01  e=5.986E+00  Homo sapiens

Solvent-accessible surface area (backbone atoms only — not comparable to full-atom values): 4397 Å² total; per-residue (Å²): 132,83,62,85,60,67,42,66,75,41,73,47,81,43,80,43,72,56,52,94,89,53,57,51,82,55,84,75,71,82,51,47,47,87,80,75,67,56,72,45,60,66,50,73,80,49,71,45,74,66,48,35,34,38,33,39,36,53,43,68,65,46,62,54,81,63,92,75,115

Radius of gyration: 13.54 Å; Cα contacts (8 Å, |Δi|>4): 118; chains: 1; bounding box: 28×26×38 Å

Sequence (69 aa):
MNNTATLIDYQIGVKVDYFPEMQPDFDDIRFTVDDETTSIPYWLEEYTTADHAIAWVKVPIIPAQDTTI

pLDDT: mean 81.51, std 18.97, range [36.38, 97.94]